Protein AF-A0A846L3P3-F1 (afdb_monomer_lite)

Sequence (64 aa):
MRFENDVQGEVDITKIVPFKGIFSKLKDKEYFATVYVNKELGTIVWDNGADLSPSYTHQSSRIG

Foldseek 3Di:
DDPDDPDDDDDDCVVVDDCDDLNVCCVDPVQVVQWDQDPVVCWIAGPSGDTDHPDDPDDDPPDD

pLDDT: mean 77.81, std 18.41, range [41.91, 95.56]

Structure (mmCIF, N/CA/C/O backbone):
data_AF-A0A846L3P3-F1
#
_entry.id   AF-A0A846L3P3-F1
#
loop_
_atom_site.group_PDB
_atom_site.id
_atom_site.type_symbol
_atom_site.label_atom_id
_atom_site.label_alt_id
_atom_site.label_comp_id
_atom_site.label_asym_id
_atom_site.label_entity_id
_atom_site.label_seq_id
_atom_site.pdbx_PDB_ins_code
_atom_site.Cartn_x
_atom_site.Cartn_y
_atom_site.Cartn_z
_atom_site.occupancy
_atom_site.B_iso_or_equiv
_atom_site.auth_seq_id
_atom_site.auth_comp_id
_atom_site.auth_asym_id
_atom_site.auth_atom_id
_atom_site.pdbx_PDB_model_num
ATOM 1 N N . MET A 1 1 ? 15.606 -8.360 -28.883 1.00 42.00 1 MET A N 1
ATOM 2 C CA . MET A 1 1 ? 16.002 -8.384 -27.461 1.00 42.00 1 MET A CA 1
ATOM 3 C C . MET A 1 1 ? 14.730 -8.598 -26.659 1.00 42.00 1 MET A C 1
ATOM 5 O O . MET A 1 1 ? 13.863 -7.737 -26.707 1.00 42.00 1 MET A O 1
ATOM 9 N N . ARG A 1 2 ? 14.534 -9.795 -26.091 1.00 41.91 2 ARG A N 1
ATOM 10 C CA . ARG A 1 2 ? 13.382 -10.113 -25.233 1.00 41.91 2 ARG A CA 1
ATOM 11 C C . ARG A 1 2 ? 13.817 -9.863 -23.796 1.00 41.91 2 ARG A C 1
ATOM 13 O O . ARG A 1 2 ? 14.887 -10.322 -23.416 1.00 41.91 2 ARG A O 1
ATOM 20 N N . PHE A 1 3 ? 13.010 -9.142 -23.031 1.00 47.56 3 PHE A N 1
ATOM 21 C CA . PHE A 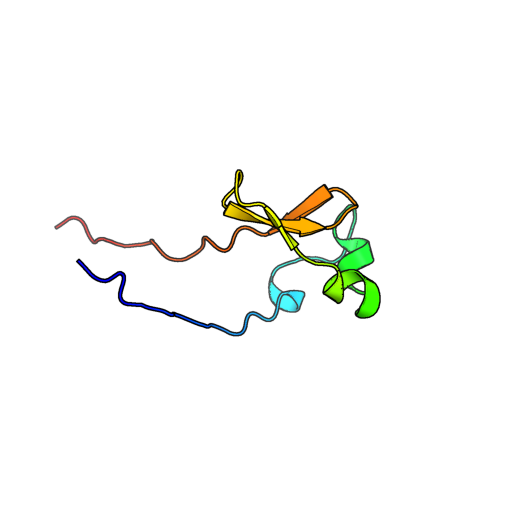1 3 ? 13.134 -9.149 -21.581 1.00 47.56 3 PHE A CA 1
ATOM 22 C C . PHE A 1 3 ? 12.576 -10.495 -21.102 1.00 47.56 3 PHE A C 1
ATOM 24 O O . PHE A 1 3 ? 11.395 -10.621 -20.810 1.00 47.56 3 PHE A O 1
ATOM 31 N N . GLU A 1 4 ? 13.412 -11.531 -21.145 1.00 52.78 4 GLU A N 1
ATOM 32 C CA . GLU A 1 4 ? 13.318 -12.654 -20.212 1.00 52.78 4 GLU A CA 1
ATOM 33 C C . GLU A 1 4 ? 13.698 -12.004 -18.870 1.00 52.78 4 GLU A C 1
ATOM 35 O O . GLU A 1 4 ? 14.758 -11.399 -18.751 1.00 52.78 4 GLU A O 1
ATOM 40 N N . ASN A 1 5 ? 12.813 -11.856 -17.891 1.00 52.81 5 ASN A N 1
ATOM 41 C CA . ASN A 1 5 ? 12.346 -12.933 -17.042 1.00 52.81 5 ASN A CA 1
ATOM 42 C C . ASN A 1 5 ? 11.061 -12.441 -16.345 1.00 52.81 5 ASN A C 1
ATOM 44 O O . ASN A 1 5 ? 11.131 -11.507 -15.545 1.00 52.81 5 ASN A O 1
ATOM 48 N N . ASP A 1 6 ? 9.911 -13.063 -16.616 1.00 55.53 6 ASP A N 1
ATOM 49 C CA . ASP A 1 6 ? 8.660 -12.894 -15.853 1.00 55.53 6 ASP A CA 1
ATOM 50 C C . ASP A 1 6 ? 8.813 -13.502 -14.440 1.00 55.53 6 ASP A C 1
ATOM 52 O O . ASP A 1 6 ? 8.138 -14.465 -14.071 1.00 55.53 6 ASP A O 1
ATOM 56 N N . VAL A 1 7 ? 9.763 -13.000 -13.644 1.00 59.22 7 VAL A N 1
ATOM 57 C CA . VAL A 1 7 ? 9.990 -13.484 -12.279 1.00 59.22 7 VAL A CA 1
ATOM 58 C C . VAL A 1 7 ? 8.823 -13.030 -11.418 1.00 59.22 7 VAL A C 1
ATOM 60 O O . VAL A 1 7 ? 8.710 -11.865 -11.046 1.00 59.22 7 VAL A O 1
ATOM 63 N N . GLN A 1 8 ? 7.957 -13.982 -11.101 1.00 61.62 8 GLN A N 1
ATOM 64 C CA . GLN A 1 8 ? 6.902 -13.833 -10.115 1.00 61.62 8 GLN A CA 1
ATOM 65 C C . GLN A 1 8 ? 7.392 -14.451 -8.807 1.00 61.62 8 GLN A C 1
ATOM 67 O O . GLN A 1 8 ? 7.962 -15.543 -8.797 1.00 61.62 8 GLN A O 1
ATOM 72 N N . GLY A 1 9 ? 7.192 -13.740 -7.703 1.00 68.50 9 GLY A N 1
ATOM 73 C CA . GLY A 1 9 ? 7.523 -14.213 -6.367 1.00 68.50 9 GLY A CA 1
ATOM 74 C C . GLY A 1 9 ? 6.408 -13.843 -5.406 1.00 68.50 9 GLY A C 1
ATOM 75 O O . GLY A 1 9 ? 5.881 -12.733 -5.456 1.00 68.50 9 GLY A O 1
ATOM 76 N N . GLU A 1 10 ? 6.046 -14.772 -4.530 1.00 75.62 10 GLU A N 1
ATOM 77 C CA . GLU A 1 10 ? 5.143 -14.483 -3.424 1.00 75.62 10 GLU A CA 1
ATOM 78 C C . GLU A 1 10 ? 5.951 -13.878 -2.276 1.00 75.62 10 GLU A C 1
ATOM 80 O O . GLU A 1 10 ? 6.908 -14.477 -1.780 1.00 75.62 10 GLU A O 1
ATOM 85 N N . VAL A 1 11 ? 5.572 -12.673 -1.856 1.00 78.00 11 VAL A N 1
ATOM 86 C CA . VAL A 1 11 ? 6.182 -11.988 -0.718 1.00 78.00 11 VAL A CA 1
ATOM 87 C C . VAL A 1 11 ? 5.161 -11.848 0.401 1.00 78.00 11 VAL A C 1
ATOM 89 O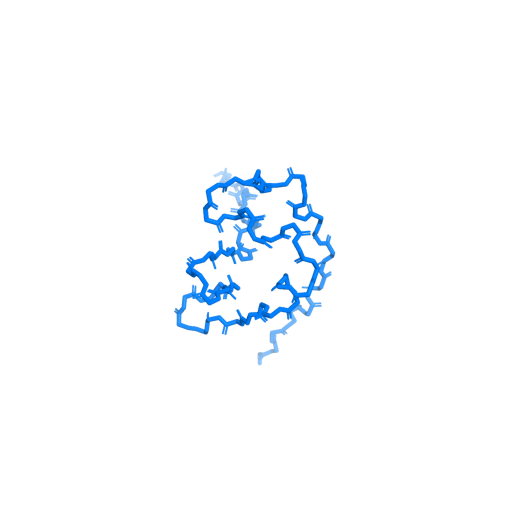 O . VAL A 1 11 ? 4.113 -11.223 0.254 1.00 78.00 11 VAL A O 1
ATOM 92 N N . ASP A 1 12 ? 5.484 -12.424 1.554 1.00 81.75 12 ASP A N 1
ATOM 93 C CA . ASP A 1 12 ? 4.707 -12.228 2.770 1.00 81.75 12 ASP A CA 1
ATOM 94 C C . ASP A 1 12 ? 5.133 -10.916 3.442 1.00 81.75 12 ASP A C 1
ATOM 96 O O . ASP A 1 12 ? 6.090 -10.863 4.223 1.00 81.75 12 ASP A O 1
ATOM 100 N N . ILE A 1 13 ? 4.411 -9.838 3.128 1.00 82.31 13 ILE A N 1
ATOM 101 C CA . ILE A 1 13 ? 4.711 -8.501 3.654 1.00 82.31 13 ILE A CA 1
ATOM 102 C C . ILE A 1 13 ? 4.541 -8.396 5.173 1.00 82.31 13 ILE A C 1
ATOM 104 O O . ILE A 1 13 ? 5.086 -7.472 5.776 1.00 82.31 13 ILE A O 1
ATOM 108 N N . THR A 1 14 ? 3.853 -9.348 5.817 1.00 83.62 14 THR A N 1
ATOM 109 C CA . THR A 1 14 ? 3.667 -9.340 7.278 1.00 83.62 14 THR A CA 1
ATOM 110 C C . THR A 1 14 ? 4.988 -9.503 8.032 1.00 83.62 14 THR A C 1
ATOM 112 O O . THR A 1 14 ? 5.101 -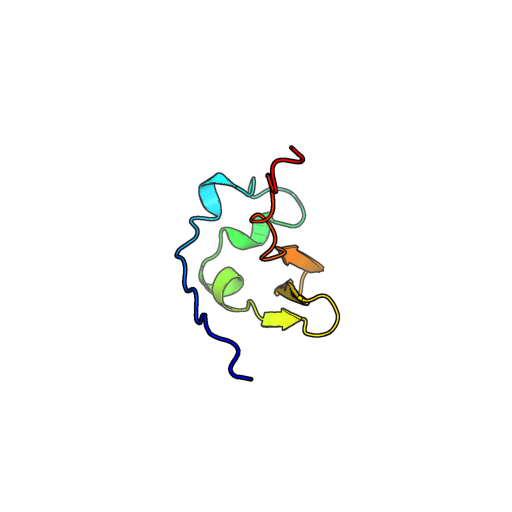9.083 9.184 1.00 83.62 14 THR A O 1
ATOM 115 N N . LYS A 1 15 ? 6.006 -10.065 7.367 1.00 82.94 15 LYS A N 1
ATOM 116 C CA . LYS A 1 15 ? 7.362 -10.259 7.901 1.00 82.94 15 LYS A CA 1
ATOM 117 C C . LYS A 1 15 ? 8.294 -9.078 7.636 1.00 82.94 15 LYS A C 1
ATOM 119 O O . LYS A 1 15 ? 9.383 -9.033 8.199 1.00 82.94 15 LYS A O 1
ATOM 124 N N . ILE A 1 16 ? 7.886 -8.151 6.771 1.00 81.12 16 ILE A N 1
ATOM 125 C CA . ILE A 1 16 ? 8.737 -7.076 6.241 1.00 81.12 16 ILE A CA 1
ATOM 126 C C . ILE A 1 16 ? 8.25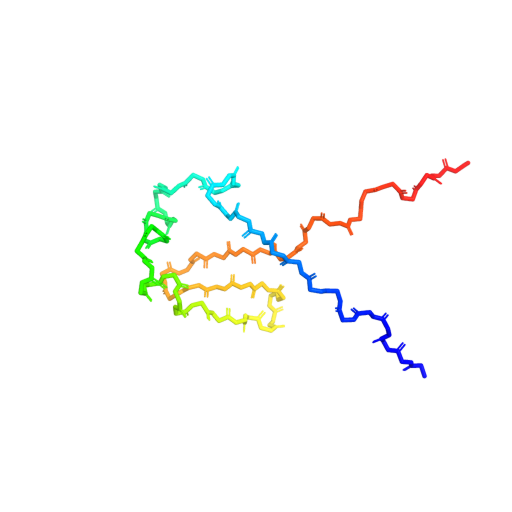7 -5.715 6.744 1.00 81.12 16 ILE A C 1
ATOM 128 O O . ILE A 1 16 ? 9.067 -4.855 7.085 1.00 81.12 16 ILE A O 1
ATOM 132 N N . VAL A 1 17 ? 6.940 -5.524 6.828 1.00 83.25 17 VAL A N 1
ATOM 133 C CA . VAL A 1 17 ? 6.333 -4.237 7.157 1.00 83.25 17 VAL A CA 1
ATOM 134 C C . VAL A 1 17 ? 5.683 -4.308 8.538 1.00 83.25 17 VAL A C 1
ATOM 136 O O . VAL A 1 17 ? 4.693 -5.019 8.727 1.00 83.25 17 VAL A O 1
ATOM 139 N N . PRO A 1 18 ? 6.167 -3.539 9.529 1.00 85.25 18 PRO A N 1
ATOM 140 C CA . PRO A 1 18 ? 5.417 -3.356 10.756 1.00 85.25 18 PRO A CA 1
ATOM 141 C C . PRO A 1 18 ? 4.166 -2.530 10.440 1.00 85.25 18 PRO A C 1
ATOM 143 O O . PRO A 1 18 ? 4.249 -1.346 10.125 1.00 85.25 18 PRO A O 1
ATOM 146 N N . PHE A 1 19 ? 2.990 -3.145 10.562 1.00 89.50 19 PHE A N 1
ATOM 147 C CA . PHE A 1 19 ? 1.688 -2.506 10.344 1.00 89.50 19 PHE A CA 1
ATOM 148 C C . PHE A 1 19 ? 1.346 -1.454 11.415 1.00 89.50 19 PHE A C 1
ATOM 150 O O . PHE A 1 19 ? 0.489 -1.666 12.290 1.00 89.50 19 PHE A O 1
ATOM 157 N N . LYS A 1 20 ? 2.052 -0.328 11.366 1.00 91.62 20 LYS A N 1
ATOM 158 C CA . LYS A 1 20 ? 1.935 0.848 12.231 1.00 91.62 20 LYS A CA 1
ATOM 159 C C . LYS A 1 20 ? 2.022 2.106 11.362 1.00 91.62 20 LYS A C 1
ATOM 161 O O . LYS A 1 20 ? 2.530 2.058 10.245 1.00 91.62 20 LYS A O 1
ATOM 166 N N . GLY A 1 21 ? 1.527 3.234 11.874 1.00 92.94 21 GLY A N 1
ATOM 167 C CA . GLY A 1 21 ? 1.546 4.503 11.139 1.00 92.94 21 GLY A CA 1
ATOM 168 C C . GLY A 1 21 ? 0.838 4.388 9.786 1.00 92.94 21 GLY A C 1
ATOM 169 O O . GLY A 1 21 ? -0.267 3.846 9.719 1.00 92.94 21 GLY A O 1
ATOM 170 N N . ILE A 1 22 ? 1.493 4.844 8.714 1.00 92.75 22 ILE A N 1
ATOM 171 C CA . ILE A 1 22 ? 0.953 4.828 7.345 1.00 92.75 22 ILE A CA 1
ATOM 172 C C . ILE A 1 22 ? 0.609 3.411 6.851 1.00 92.75 22 ILE A C 1
ATOM 174 O O . ILE A 1 22 ? -0.360 3.225 6.125 1.00 92.75 22 ILE A O 1
ATOM 178 N N . PHE A 1 23 ? 1.310 2.384 7.339 1.00 92.62 23 PHE A N 1
ATOM 179 C CA . PHE A 1 23 ? 1.067 0.987 6.969 1.00 92.62 23 PHE A CA 1
ATOM 180 C C . PHE A 1 23 ? -0.009 0.299 7.818 1.00 92.62 23 PHE A C 1
ATOM 182 O O . PHE A 1 23 ? -0.325 -0.864 7.589 1.00 92.62 23 PHE A O 1
ATOM 189 N N . SER A 1 24 ? -0.588 0.974 8.815 1.00 94.12 24 SER A N 1
ATOM 190 C CA . SER A 1 24 ? -1.589 0.363 9.707 1.00 94.12 24 SER A CA 1
ATOM 191 C C . SER A 1 24 ? -2.820 -0.168 8.964 1.00 94.12 24 SER A C 1
ATOM 193 O O . SER A 1 24 ? -3.320 -1.234 9.324 1.00 94.12 24 SER A O 1
ATOM 195 N N . LYS A 1 25 ? -3.254 0.524 7.901 1.00 92.12 25 LYS A N 1
ATOM 196 C CA . LYS A 1 25 ? -4.392 0.117 7.066 1.00 92.12 25 LYS A CA 1
ATOM 197 C C . LYS A 1 25 ? -4.131 -1.153 6.252 1.00 92.12 25 LYS A C 1
ATOM 199 O O . LYS A 1 25 ? -5.080 -1.845 5.915 1.00 92.12 25 LYS A O 1
ATOM 204 N N . LEU A 1 26 ? -2.870 -1.519 6.007 1.00 92.06 26 LEU A N 1
ATOM 205 C CA . LEU A 1 26 ? -2.526 -2.717 5.228 1.00 92.06 26 LEU A CA 1
ATOM 206 C C . LEU A 1 26 ? -2.824 -4.040 5.960 1.00 92.06 26 LEU A C 1
ATOM 208 O O . LEU A 1 26 ? -2.679 -5.107 5.373 1.00 92.06 26 LEU A O 1
ATOM 212 N N . LYS A 1 27 ? -3.242 -3.991 7.234 1.00 90.88 27 LYS A N 1
ATOM 213 C CA . LYS A 1 27 ? -3.806 -5.150 7.952 1.00 90.88 27 LYS A CA 1
ATOM 214 C C . LYS A 1 27 ? -5.176 -5.565 7.428 1.00 90.88 27 LYS A C 1
ATOM 216 O O . LYS A 1 27 ? -5.551 -6.726 7.582 1.00 90.88 27 LYS A O 1
ATOM 221 N N . ASP A 1 28 ? -5.932 -4.615 6.890 1.00 93.12 28 ASP A N 1
ATOM 222 C CA . ASP A 1 28 ? -7.228 -4.880 6.291 1.00 93.12 28 ASP A CA 1
ATOM 223 C C . ASP A 1 28 ? -7.007 -5.459 4.892 1.00 93.12 28 ASP A C 1
ATOM 225 O O . ASP A 1 28 ? -6.332 -4.855 4.061 1.00 93.12 28 ASP A O 1
ATOM 229 N N . LYS A 1 29 ? -7.555 -6.649 4.641 1.00 91.00 29 LYS A N 1
ATOM 230 C CA . LYS A 1 29 ? -7.382 -7.354 3.368 1.00 91.00 29 LYS A CA 1
ATOM 231 C C . LYS A 1 29 ? -8.096 -6.657 2.215 1.00 91.00 29 LYS A C 1
ATOM 233 O O . LYS A 1 29 ? -7.586 -6.696 1.098 1.00 91.00 29 LYS A O 1
ATOM 238 N N . GLU A 1 30 ? -9.247 -6.040 2.473 1.00 95.12 30 GLU A N 1
ATOM 239 C CA . GLU A 1 30 ? -10.001 -5.315 1.449 1.00 95.12 30 GLU A CA 1
ATOM 240 C C . GLU A 1 30 ? -9.228 -4.070 1.026 1.00 95.12 30 GLU A C 1
ATOM 242 O O . GLU A 1 30 ? -9.044 -3.830 -0.164 1.00 95.12 30 GLU A O 1
ATOM 247 N N . TYR A 1 31 ? -8.678 -3.340 2.001 1.00 93.81 31 TYR A N 1
ATOM 248 C CA . TYR A 1 31 ? -7.814 -2.195 1.731 1.00 93.81 31 TYR A CA 1
ATOM 249 C C . TYR A 1 31 ? -6.488 -2.605 1.081 1.00 93.81 31 TYR A C 1
ATOM 251 O O . TYR A 1 31 ? -6.027 -1.982 0.131 1.00 93.81 31 TYR A O 1
ATOM 259 N N . PHE A 1 32 ? -5.865 -3.685 1.554 1.00 92.81 32 PHE A N 1
ATOM 260 C CA . PHE A 1 32 ? -4.633 -4.201 0.964 1.00 92.81 32 PHE A CA 1
ATOM 261 C C . PHE A 1 32 ? -4.815 -4.521 -0.529 1.00 92.81 32 PHE A C 1
ATOM 263 O O . PHE A 1 32 ? -3.940 -4.199 -1.331 1.00 92.81 32 PHE A O 1
ATOM 270 N N . ALA A 1 33 ? -5.973 -5.068 -0.912 1.00 93.69 33 ALA A N 1
ATOM 271 C CA . ALA A 1 33 ? -6.307 -5.398 -2.295 1.00 93.69 33 ALA A CA 1
ATOM 272 C C . ALA A 1 33 ? -6.499 -4.177 -3.217 1.00 93.69 33 ALA A C 1
ATOM 274 O O . ALA A 1 33 ? -6.511 -4.351 -4.434 1.00 93.69 33 ALA A O 1
ATOM 275 N N . THR A 1 34 ? -6.599 -2.950 -2.688 1.00 95.56 34 THR A N 1
ATOM 276 C CA . THR A 1 34 ? -6.688 -1.726 -3.512 1.00 95.56 34 THR A CA 1
ATOM 277 C C . THR A 1 34 ? -5.332 -1.247 -4.036 1.00 95.56 34 THR A C 1
ATOM 279 O O . THR A 1 34 ? -5.238 -0.151 -4.590 1.00 95.56 34 THR A O 1
ATOM 282 N N . VAL A 1 35 ? -4.271 -2.022 -3.807 1.00 93.50 35 VAL A N 1
ATOM 283 C CA . VAL A 1 35 ? -2.918 -1.728 -4.273 1.00 93.50 35 VAL A CA 1
ATOM 284 C C . VAL A 1 35 ? -2.884 -1.495 -5.785 1.00 93.50 35 VAL A C 1
ATOM 286 O O . VAL A 1 35 ? -3.501 -2.227 -6.560 1.00 93.50 35 VAL A O 1
ATOM 289 N N . TYR A 1 36 ? -2.125 -0.492 -6.223 1.00 92.44 36 TYR A N 1
ATOM 290 C CA . TYR A 1 36 ? -1.894 -0.231 -7.642 1.00 92.44 36 TYR A CA 1
ATOM 291 C C . TYR A 1 36 ? -0.421 0.065 -7.923 1.00 92.44 36 TYR A C 1
ATOM 293 O O . TYR A 1 36 ? 0.334 0.463 -7.040 1.00 92.44 36 TYR A O 1
ATOM 301 N N . VAL A 1 37 ? 0.006 -0.152 -9.167 1.00 91.50 37 VAL A N 1
ATOM 302 C CA . VAL A 1 37 ? 1.382 0.127 -9.595 1.00 91.50 37 VAL A CA 1
ATOM 303 C C . VAL A 1 37 ? 1.505 1.601 -9.971 1.00 91.50 37 VAL A C 1
ATOM 305 O O . VAL A 1 37 ? 0.871 2.055 -10.928 1.00 91.50 37 VAL A O 1
ATOM 308 N N . ASN A 1 38 ? 2.366 2.334 -9.270 1.00 90.81 38 ASN A N 1
ATOM 309 C CA . ASN A 1 38 ? 2.825 3.642 -9.708 1.00 90.81 38 ASN A CA 1
ATOM 310 C C . ASN A 1 38 ? 3.964 3.457 -10.721 1.00 90.81 38 ASN A C 1
ATOM 312 O O . ASN A 1 38 ? 5.090 3.116 -10.364 1.00 90.81 38 ASN A O 1
ATOM 316 N N . LYS A 1 39 ? 3.664 3.684 -12.005 1.00 86.88 39 LYS A N 1
ATOM 317 C CA . LYS A 1 39 ? 4.627 3.506 -13.106 1.00 86.88 39 LYS A CA 1
ATOM 318 C C . LYS A 1 39 ? 5.744 4.550 -13.125 1.00 86.88 39 LYS A C 1
ATOM 320 O O . LYS A 1 39 ? 6.797 4.266 -13.681 1.00 86.88 39 LYS A O 1
ATOM 325 N N . GLU A 1 40 ? 5.516 5.731 -12.558 1.00 88.38 40 GLU A N 1
ATOM 326 C CA . GLU A 1 40 ? 6.523 6.795 -12.503 1.00 88.38 40 GLU A CA 1
ATOM 327 C C . GLU A 1 40 ? 7.582 6.484 -11.445 1.00 88.38 40 GLU A C 1
ATOM 329 O O . GLU A 1 40 ? 8.772 6.673 -11.680 1.00 88.38 40 GLU A O 1
ATOM 334 N N . LEU A 1 41 ? 7.145 5.957 -10.298 1.00 81.19 41 LEU A N 1
ATOM 335 C CA . LEU A 1 41 ? 8.024 5.580 -9.190 1.00 81.19 41 LEU A CA 1
ATOM 336 C C . LEU A 1 41 ? 8.563 4.149 -9.311 1.00 81.19 41 LEU A C 1
ATOM 338 O O . LEU A 1 41 ? 9.561 3.813 -8.679 1.00 81.19 41 LEU A O 1
ATOM 342 N N . GLY A 1 42 ? 7.906 3.295 -10.099 1.00 86.50 42 GLY A N 1
ATOM 343 C CA . GLY A 1 42 ? 8.228 1.870 -10.179 1.00 86.50 42 GLY A CA 1
ATOM 344 C C . GLY A 1 42 ? 7.883 1.101 -8.899 1.00 86.50 42 GLY A C 1
ATOM 345 O O . GLY A 1 42 ? 8.492 0.069 -8.628 1.00 86.50 42 GLY A O 1
ATOM 346 N N . THR A 1 43 ? 6.928 1.594 -8.105 1.00 89.62 43 THR A N 1
ATOM 347 C CA . THR A 1 43 ? 6.517 1.018 -6.814 1.00 89.62 43 THR A CA 1
ATOM 348 C C . THR A 1 43 ? 5.047 0.607 -6.827 1.00 89.62 43 THR A C 1
ATOM 350 O O . THR A 1 43 ? 4.269 1.047 -7.678 1.00 89.62 43 THR A O 1
ATOM 353 N N . ILE A 1 44 ? 4.647 -0.247 -5.885 1.00 91.44 44 ILE A N 1
ATOM 354 C CA . ILE A 1 44 ? 3.230 -0.437 -5.565 1.00 91.44 44 ILE A CA 1
ATOM 355 C C . ILE A 1 44 ? 2.819 0.548 -4.476 1.00 91.44 44 ILE A C 1
ATOM 357 O O . ILE A 1 44 ? 3.602 0.833 -3.573 1.00 91.44 44 ILE A O 1
ATOM 361 N N . VAL A 1 45 ? 1.607 1.081 -4.572 1.00 94.69 45 VAL A N 1
ATOM 362 C CA . VAL A 1 45 ? 1.127 2.178 -3.727 1.00 94.69 45 VAL A CA 1
ATOM 363 C C . VAL A 1 45 ? -0.337 1.991 -3.323 1.00 94.69 45 VAL A C 1
ATOM 365 O O . VAL A 1 45 ? -1.105 1.313 -4.010 1.00 94.69 45 VAL A O 1
ATOM 368 N N . TRP A 1 46 ? -0.723 2.632 -2.219 1.00 95.19 46 TRP A N 1
ATOM 369 C CA . TRP A 1 46 ? -2.101 2.749 -1.728 1.00 95.19 46 TRP A CA 1
ATOM 370 C C . TRP A 1 46 ? -2.547 4.216 -1.671 1.00 95.19 46 TRP A C 1
ATOM 372 O O . TRP A 1 46 ? -1.730 5.137 -1.678 1.00 95.19 46 TRP A O 1
ATOM 382 N N . ASP A 1 47 ? -3.861 4.450 -1.604 1.00 94.56 47 ASP A N 1
ATOM 383 C CA . ASP A 1 47 ? -4.461 5.797 -1.625 1.00 94.56 47 ASP A CA 1
ATOM 384 C C . ASP A 1 47 ? -4.096 6.668 -0.409 1.00 94.56 47 ASP A C 1
ATOM 386 O O . ASP A 1 47 ? -4.168 7.894 -0.470 1.00 94.56 47 ASP A O 1
ATOM 390 N N . ASN A 1 48 ? -3.649 6.050 0.686 1.00 93.31 48 ASN A N 1
ATOM 391 C CA . ASN A 1 48 ? -3.167 6.750 1.866 1.00 93.31 48 ASN A CA 1
ATOM 392 C C . ASN A 1 48 ? -1.715 7.221 1.725 1.00 93.31 48 ASN A C 1
ATOM 394 O O . ASN A 1 48 ? -1.198 7.809 2.671 1.00 93.31 48 ASN A O 1
ATOM 398 N N . GLY A 1 49 ? -1.060 6.955 0.592 1.00 91.38 49 GLY A N 1
ATOM 399 C CA . GLY A 1 49 ? 0.333 7.314 0.339 1.00 91.38 49 GLY A CA 1
ATOM 400 C C . GLY A 1 49 ? 1.354 6.294 0.843 1.00 91.38 49 GLY A C 1
ATOM 401 O O . GLY A 1 49 ? 2.543 6.587 0.802 1.00 91.38 49 GLY A O 1
ATOM 402 N N . ALA A 1 50 ? 0.930 5.117 1.320 1.00 92.94 50 ALA A N 1
ATOM 403 C CA . ALA A 1 50 ? 1.857 4.016 1.566 1.00 92.94 50 ALA A CA 1
ATOM 404 C C . ALA A 1 50 ? 2.405 3.483 0.235 1.00 92.94 50 ALA A C 1
ATOM 406 O O . ALA A 1 50 ? 1.640 3.301 -0.714 1.00 92.94 50 ALA A O 1
ATOM 407 N N . ASP A 1 51 ? 3.699 3.180 0.187 1.00 92.19 51 ASP A N 1
ATOM 408 C CA . ASP A 1 51 ? 4.363 2.593 -0.970 1.00 92.19 51 ASP A CA 1
ATOM 409 C C . ASP A 1 51 ? 5.291 1.438 -0.569 1.00 92.19 51 ASP A C 1
ATOM 411 O O . ASP A 1 51 ? 5.841 1.407 0.533 1.00 92.19 51 ASP A O 1
ATOM 415 N N . LEU A 1 52 ? 5.443 0.459 -1.461 1.00 88.44 52 LEU A N 1
ATOM 416 C CA . LEU A 1 52 ? 6.455 -0.589 -1.367 1.00 88.44 52 LEU A CA 1
ATOM 417 C C . LEU A 1 52 ? 7.155 -0.722 -2.720 1.00 88.44 52 LEU A C 1
ATOM 419 O O . LEU A 1 52 ? 6.528 -0.971 -3.751 1.00 88.44 52 LEU A O 1
ATOM 423 N N . SER A 1 53 ? 8.477 -0.569 -2.721 1.00 84.31 53 SER A N 1
ATOM 424 C CA . SER A 1 53 ? 9.283 -0.835 -3.908 1.00 84.31 53 SER A CA 1
ATOM 425 C C . SER A 1 53 ? 9.529 -2.341 -4.066 1.00 84.31 53 SER A C 1
ATOM 427 O O . SER A 1 53 ? 9.920 -2.989 -3.093 1.00 84.31 53 SER A O 1
ATOM 429 N N . PRO A 1 54 ? 9.391 -2.910 -5.280 1.00 71.31 54 PRO A N 1
ATOM 430 C CA . PRO A 1 54 ? 9.787 -4.289 -5.570 1.00 71.31 54 PRO A CA 1
ATOM 431 C C . PRO A 1 54 ? 11.312 -4.520 -5.489 1.00 71.31 54 PRO A C 1
ATOM 433 O O . PRO A 1 54 ? 11.778 -5.652 -5.612 1.00 71.31 54 PRO A O 1
ATOM 436 N N . SER A 1 55 ? 12.123 -3.476 -5.276 1.00 61.06 55 SER A N 1
ATOM 437 C CA . SER A 1 55 ? 13.580 -3.587 -5.224 1.00 61.06 55 SER A CA 1
ATOM 438 C C . SER A 1 55 ? 14.103 -4.109 -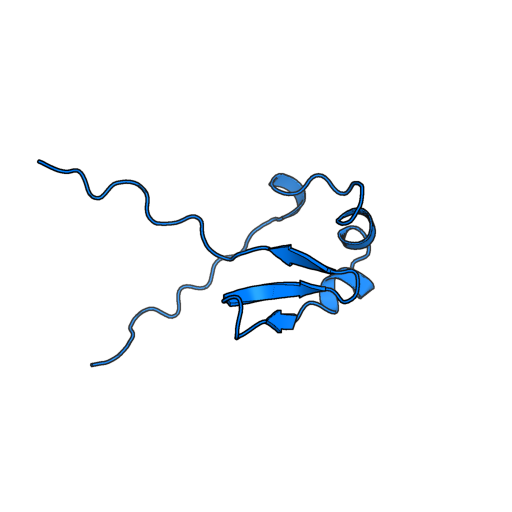3.875 1.00 61.06 55 SER A C 1
ATOM 440 O O . SER A 1 55 ? 14.384 -3.329 -2.964 1.00 61.06 55 SER A O 1
ATOM 442 N N . TYR A 1 56 ? 14.372 -5.412 -3.784 1.00 55.34 56 TYR A N 1
ATOM 443 C CA . TYR A 1 56 ? 15.525 -5.904 -3.014 1.00 55.34 56 TYR A CA 1
ATOM 444 C C . TYR A 1 56 ? 16.144 -7.140 -3.674 1.00 55.34 56 TYR A C 1
ATOM 446 O O . TYR A 1 56 ? 16.164 -8.232 -3.117 1.00 55.34 56 TYR A O 1
ATOM 454 N N . THR A 1 57 ? 16.646 -7.008 -4.903 1.00 45.69 57 THR A N 1
ATOM 455 C CA . THR A 1 57 ? 17.558 -8.014 -5.471 1.00 45.69 57 THR A CA 1
ATOM 456 C C . THR A 1 57 ? 18.513 -7.364 -6.461 1.00 45.69 57 THR A C 1
ATOM 458 O O . THR A 1 57 ? 18.307 -7.429 -7.659 1.00 45.69 57 THR A O 1
ATOM 461 N N . HIS A 1 58 ? 19.563 -6.728 -5.948 1.00 42.66 58 HIS A N 1
ATOM 462 C CA . HIS A 1 58 ? 20.874 -6.671 -6.601 1.00 42.66 58 HIS A CA 1
ATOM 463 C C . HIS A 1 58 ? 21.918 -6.360 -5.524 1.00 42.66 58 HIS A C 1
ATOM 465 O O . HIS A 1 58 ? 22.459 -5.262 -5.450 1.00 42.66 58 HIS A O 1
ATOM 471 N N . GLN A 1 59 ? 22.196 -7.334 -4.654 1.00 46.09 59 GLN A N 1
ATOM 472 C CA . GLN A 1 59 ? 23.442 -7.325 -3.895 1.00 46.09 59 GLN A CA 1
ATOM 473 C C . GLN A 1 59 ? 24.336 -8.453 -4.400 1.00 46.09 59 GLN A C 1
ATOM 475 O O . GLN A 1 59 ? 23.906 -9.596 -4.522 1.00 46.09 59 GLN A O 1
ATOM 480 N N . SER A 1 60 ? 25.592 -8.084 -4.655 1.00 44.28 60 SER A N 1
ATOM 481 C CA . SER A 1 60 ? 26.744 -8.907 -5.039 1.00 44.28 60 SER A CA 1
ATOM 482 C C . SER A 1 60 ? 26.891 -9.306 -6.516 1.00 44.28 60 SER A C 1
ATOM 484 O O . SER A 1 60 ? 27.065 -10.473 -6.846 1.00 44.28 60 SER A O 1
ATOM 486 N N . SER A 1 61 ? 27.065 -8.310 -7.395 1.00 44.66 61 SER A N 1
ATOM 487 C CA . SER A 1 61 ? 28.19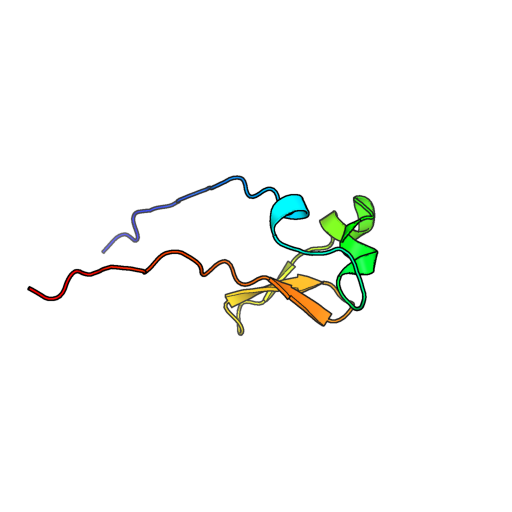2 -8.439 -8.331 1.00 44.66 61 SER A CA 1
ATOM 488 C C . SER A 1 61 ? 29.466 -8.290 -7.508 1.00 44.66 61 SER A C 1
ATOM 490 O O . SER A 1 61 ? 29.863 -7.194 -7.118 1.00 44.66 61 SER A O 1
ATOM 492 N N . ARG A 1 62 ? 30.033 -9.439 -7.152 1.00 52.34 62 ARG A N 1
ATOM 493 C CA . ARG A 1 62 ? 31.378 -9.608 -6.613 1.00 52.34 62 ARG A CA 1
ATOM 494 C C . ARG A 1 62 ? 32.339 -8.886 -7.560 1.00 52.34 62 ARG A C 1
ATOM 496 O O . ARG A 1 62 ? 32.569 -9.369 -8.664 1.00 52.34 62 ARG A O 1
ATOM 503 N N . ILE A 1 63 ? 32.839 -7.717 -7.163 1.00 51.66 63 ILE A N 1
ATOM 504 C CA . ILE A 1 63 ? 34.031 -7.167 -7.806 1.00 51.66 63 ILE A CA 1
ATOM 505 C C . ILE A 1 63 ? 35.179 -8.109 -7.435 1.00 51.66 63 ILE A C 1
ATOM 507 O O . ILE A 1 63 ? 35.450 -8.339 -6.253 1.00 51.66 63 ILE A O 1
ATOM 511 N N . GLY A 1 64 ? 35.697 -8.788 -8.456 1.00 46.28 64 GLY A N 1
ATOM 512 C CA . GLY A 1 64 ? 36.975 -9.488 -8.395 1.00 46.28 64 GLY A CA 1
ATOM 513 C C . GLY A 1 64 ? 38.138 -8.517 -8.492 1.00 46.28 64 GLY A C 1
ATOM 514 O O . GLY A 1 64 ? 37.889 -7.315 -8.747 1.00 46.28 64 GLY A O 1
#

Secondary structure (DSSP, 8-state):
------------GGGT----GGGGGGGSHHHHTT-EEETTTTEEE-TTS-EE-S----------

Radius of gyration: 14.8 Å; chains: 1; bounding box: 47×22×40 Å